Protein AF-A0A509CMT8-F1 (afdb_monomer_lite)

Radius of gyration: 17.96 Å; chains: 1; bounding box: 55×32×49 Å

Secondary structure (DSSP, 8-state):
-HHHHHHHHHHHHHHHHHHHHHHHHHHTT-GGG--TTHHHHHHHHHHTTT-HHHHHHHHHHHHHHHHHHHHHHS---HHIIIIIHHHHHHHHHHT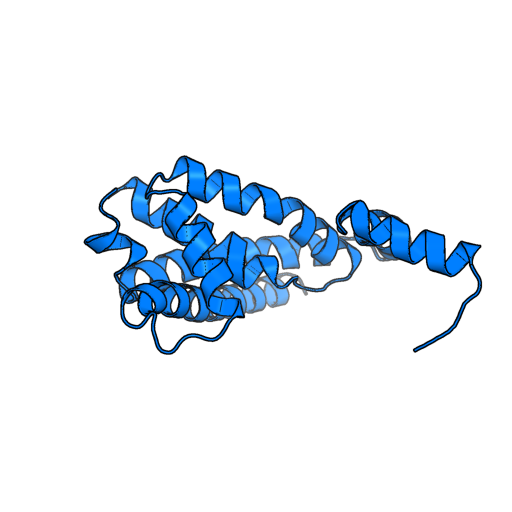T---TTTTTT-HHHHHHHHHHHHHHHHHHHHHHHHTS-HHHHHHHHHHHHHHTS-HHHHHHHHHHHHH-----

pLDDT: mean 79.3, std 13.03, range [42.5, 93.25]

Organism: NCBI:txid2583581

Structure (mmCIF, N/CA/C/O backbone):
data_AF-A0A509CMT8-F1
#
_entry.id   AF-A0A509CMT8-F1
#
loop_
_atom_site.group_PDB
_atom_site.id
_atom_site.type_symbol
_atom_site.label_atom_id
_atom_site.label_alt_id
_atom_site.label_comp_id
_atom_site.label_asym_id
_atom_site.label_entity_id
_atom_site.label_seq_id
_atom_site.pdbx_PDB_ins_code
_atom_site.Cartn_x
_atom_site.Cartn_y
_atom_site.Cartn_z
_atom_site.occupancy
_atom_site.B_iso_or_equiv
_atom_site.auth_seq_id
_atom_site.auth_comp_id
_atom_site.auth_asym_id
_atom_site.auth_atom_id
_atom_site.pdbx_PDB_model_num
ATOM 1 N N . MET A 1 1 ? 4.178 -14.486 -19.916 1.00 78.75 1 MET A N 1
ATOM 2 C CA . MET A 1 1 ? 4.877 -13.524 -19.032 1.00 78.75 1 MET A CA 1
ATOM 3 C C . MET A 1 1 ? 3.886 -12.669 -18.242 1.00 78.75 1 MET A C 1
ATOM 5 O O . MET A 1 1 ? 3.804 -12.824 -17.033 1.00 78.75 1 MET A O 1
ATOM 9 N N . PHE A 1 2 ? 3.066 -11.857 -18.916 1.00 81.44 2 PHE A N 1
ATOM 10 C CA . PHE A 1 2 ? 2.125 -10.911 -18.297 1.00 81.44 2 PHE A CA 1
ATOM 11 C C . PHE A 1 2 ? 1.160 -11.529 -17.264 1.00 81.44 2 PHE A C 1
ATOM 13 O O . PHE A 1 2 ? 1.104 -11.077 -16.126 1.00 81.44 2 PHE A O 1
ATOM 20 N N . LEU A 1 3 ? 0.463 -12.620 -17.612 1.00 84.25 3 LEU A N 1
ATOM 21 C CA . LEU A 1 3 ? -0.513 -13.262 -16.716 1.00 84.25 3 LEU A CA 1
ATOM 22 C C . LEU A 1 3 ? 0.122 -13.818 -15.425 1.00 84.25 3 LEU A C 1
ATOM 24 O O . LEU A 1 3 ? -0.493 -13.799 -14.363 1.00 84.25 3 LEU A O 1
ATOM 28 N N . ILE A 1 4 ? 1.378 -14.269 -15.500 1.00 88.56 4 ILE A N 1
ATOM 29 C CA . ILE A 1 4 ? 2.130 -14.760 -14.337 1.00 88.56 4 ILE A CA 1
ATOM 30 C C . ILE A 1 4 ? 2.467 -13.597 -13.399 1.00 88.56 4 ILE A C 1
ATOM 32 O O . ILE A 1 4 ? 2.325 -13.734 -12.186 1.00 88.56 4 ILE A O 1
ATOM 36 N N . ILE A 1 5 ? 2.889 -12.454 -13.954 1.00 87.50 5 ILE A N 1
ATOM 37 C CA . ILE A 1 5 ? 3.180 -11.239 -13.179 1.00 87.50 5 ILE A CA 1
ATOM 38 C C . ILE A 1 5 ? 1.905 -10.737 -12.503 1.00 87.50 5 ILE A C 1
ATOM 40 O O . ILE A 1 5 ? 1.935 -10.442 -11.311 1.00 87.50 5 ILE A O 1
ATOM 44 N N . LEU A 1 6 ? 0.783 -10.719 -13.225 1.00 88.94 6 LEU A N 1
ATOM 45 C CA . LEU A 1 6 ? -0.521 -10.334 -12.690 1.00 88.94 6 LEU A CA 1
ATOM 46 C C . LEU A 1 6 ? -0.911 -11.198 -11.479 1.00 88.94 6 LEU A C 1
ATOM 48 O O . LEU A 1 6 ? -1.133 -10.672 -10.393 1.00 88.94 6 LEU A O 1
ATOM 52 N N . ILE A 1 7 ? -0.934 -12.526 -11.636 1.00 90.75 7 ILE A N 1
ATOM 53 C CA . ILE A 1 7 ? -1.363 -13.447 -10.569 1.00 90.75 7 ILE A CA 1
ATOM 54 C C . ILE A 1 7 ? -0.419 -13.377 -9.361 1.00 90.75 7 ILE A C 1
ATOM 56 O O . ILE A 1 7 ? -0.885 -13.297 -8.224 1.00 90.75 7 ILE A O 1
ATOM 60 N N . LYS A 1 8 ? 0.904 -13.358 -9.580 1.00 90.94 8 LYS A N 1
ATOM 61 C CA . LYS A 1 8 ? 1.880 -13.227 -8.484 1.00 90.94 8 LYS A CA 1
ATOM 62 C C . LYS A 1 8 ? 1.712 -11.909 -7.733 1.00 90.94 8 LYS A C 1
ATOM 64 O O . LYS A 1 8 ? 1.756 -11.906 -6.508 1.00 90.94 8 LYS A O 1
ATOM 69 N N . SER A 1 9 ? 1.491 -10.811 -8.453 1.00 89.19 9 SER A N 1
ATOM 70 C CA . SER A 1 9 ? 1.325 -9.487 -7.846 1.00 89.19 9 SER A CA 1
ATOM 71 C C . SER A 1 9 ? 0.041 -9.383 -7.031 1.00 89.19 9 SER A C 1
ATOM 73 O O . SER A 1 9 ? 0.068 -8.797 -5.955 1.00 89.19 9 SER A O 1
ATOM 75 N N . LEU A 1 10 ? -1.047 -10.015 -7.480 1.00 91.94 10 LEU A N 1
ATOM 76 C CA . LEU A 1 10 ? -2.284 -10.108 -6.704 1.00 91.94 10 LEU A CA 1
ATOM 77 C C . LEU A 1 10 ? -2.068 -10.890 -5.401 1.00 91.94 10 LEU A C 1
ATOM 79 O O . LEU A 1 10 ? -2.435 -10.415 -4.332 1.00 91.94 10 LEU A O 1
ATOM 83 N N . ILE A 1 11 ? -1.419 -12.056 -5.456 1.00 91.94 11 ILE A N 1
ATOM 84 C CA . ILE A 1 11 ? -1.171 -12.867 -4.253 1.00 91.94 11 ILE A CA 1
ATOM 85 C C . ILE A 1 11 ? -0.260 -12.122 -3.269 1.00 91.94 11 ILE A C 1
ATOM 87 O O . ILE A 1 11 ? -0.583 -12.018 -2.087 1.00 91.94 11 ILE A O 1
ATOM 91 N N . ILE A 1 12 ? 0.860 -11.573 -3.751 1.00 91.19 12 ILE A N 1
ATOM 92 C CA . ILE A 1 12 ? 1.810 -10.832 -2.911 1.00 91.19 12 ILE A CA 1
ATOM 93 C C . ILE A 1 12 ? 1.137 -9.588 -2.329 1.00 91.19 12 ILE A C 1
ATOM 95 O O . ILE A 1 12 ? 1.224 -9.360 -1.126 1.00 91.19 12 ILE A O 1
ATOM 99 N N . GLY A 1 13 ? 0.413 -8.826 -3.150 1.00 90.06 13 GLY A N 1
ATOM 100 C CA . GLY A 1 13 ? -0.308 -7.634 -2.714 1.00 90.06 13 GLY A CA 1
ATOM 101 C C . GLY A 1 13 ? -1.362 -7.928 -1.650 1.00 90.06 13 GLY A C 1
ATOM 102 O O . GLY A 1 13 ? -1.454 -7.191 -0.672 1.00 90.06 13 GLY A O 1
ATOM 103 N N . ALA A 1 14 ? -2.102 -9.033 -1.781 1.00 91.19 14 ALA A N 1
ATOM 104 C CA . ALA A 1 14 ? -3.055 -9.462 -0.762 1.00 91.19 14 ALA A CA 1
ATOM 105 C C . ALA A 1 14 ? -2.356 -9.815 0.559 1.00 91.19 14 ALA A C 1
ATOM 107 O O . ALA A 1 14 ? -2.770 -9.345 1.616 1.00 91.19 14 ALA A O 1
ATOM 108 N N . LEU A 1 15 ? -1.281 -10.609 0.511 1.00 92.06 15 LEU A N 1
ATOM 109 C CA . LEU A 1 15 ? -0.549 -11.041 1.708 1.00 92.06 15 LEU A CA 1
ATOM 110 C C . LEU A 1 15 ? 0.119 -9.870 2.435 1.00 92.06 15 LEU A C 1
ATOM 112 O O . LEU A 1 15 ? -0.010 -9.750 3.655 1.00 92.06 15 LEU A O 1
ATOM 116 N N . VAL A 1 16 ? 0.788 -8.989 1.687 1.00 91.12 16 VAL A N 1
ATOM 117 C CA . VAL A 1 16 ? 1.399 -7.765 2.220 1.00 91.12 16 VAL A CA 1
ATOM 118 C C . VAL A 1 16 ? 0.321 -6.872 2.822 1.00 91.12 16 VAL A C 1
ATOM 120 O O . VAL A 1 16 ? 0.443 -6.458 3.972 1.00 91.12 16 VAL A O 1
ATOM 123 N N . GLY A 1 17 ? -0.779 -6.652 2.098 1.00 88.56 17 GLY A N 1
ATOM 124 C CA . GLY A 1 17 ? -1.899 -5.847 2.569 1.00 88.56 17 GLY A CA 1
ATOM 125 C C . GLY A 1 17 ? -2.521 -6.365 3.867 1.00 88.56 17 GLY A C 1
ATOM 126 O O . GLY A 1 17 ? -2.744 -5.581 4.787 1.00 88.56 17 GLY A O 1
ATOM 127 N N . VAL A 1 18 ? -2.728 -7.680 4.000 1.00 90.69 18 VAL A N 1
ATOM 128 C CA . VAL A 1 18 ? -3.201 -8.288 5.257 1.00 90.69 18 VAL A CA 1
ATOM 129 C C . VAL A 1 18 ? -2.197 -8.066 6.387 1.00 90.69 18 VAL A C 1
ATOM 131 O O . VAL A 1 18 ? -2.592 -7.631 7.469 1.00 90.69 18 VAL A O 1
ATOM 134 N N . GLY A 1 19 ? -0.913 -8.359 6.156 1.00 87.69 19 GLY A N 1
ATOM 135 C CA . GLY A 1 19 ? 0.126 -8.259 7.185 1.00 87.69 19 GLY A CA 1
ATOM 136 C C . GLY A 1 19 ? 0.296 -6.833 7.705 1.00 87.69 19 GLY A C 1
ATOM 137 O O . GLY A 1 19 ? 0.308 -6.600 8.915 1.00 87.69 19 GLY A O 1
ATOM 138 N N . VAL A 1 20 ? 0.343 -5.877 6.783 1.00 88.19 20 VAL A N 1
ATOM 139 C CA . VAL A 1 20 ? 0.437 -4.447 7.058 1.00 88.19 20 VAL A CA 1
ATOM 140 C C . VAL A 1 20 ? -0.825 -3.926 7.747 1.00 88.19 20 VAL A C 1
ATOM 142 O O . VAL A 1 20 ? -0.723 -3.267 8.779 1.00 88.19 20 VAL A O 1
ATOM 145 N N . GLY A 1 21 ? -2.014 -4.236 7.220 1.00 84.56 21 GLY A N 1
ATOM 146 C CA . GLY A 1 21 ? -3.282 -3.733 7.752 1.00 84.56 21 GLY A CA 1
ATOM 147 C C . GLY A 1 21 ? -3.602 -4.274 9.145 1.00 84.56 21 GLY A C 1
ATOM 148 O O . GLY A 1 21 ? -3.918 -3.507 10.054 1.00 84.56 21 GLY A O 1
ATOM 149 N N . ALA A 1 22 ? -3.450 -5.587 9.350 1.00 86.44 22 ALA A N 1
ATOM 150 C CA . ALA A 1 22 ? -3.599 -6.198 10.671 1.00 86.44 22 ALA A CA 1
ATOM 151 C C . ALA A 1 22 ? -2.532 -5.688 11.651 1.00 86.44 22 ALA A C 1
ATOM 153 O O . ALA A 1 22 ? -2.810 -5.501 12.837 1.00 86.44 22 ALA A O 1
ATOM 154 N N . GLY A 1 23 ? -1.306 -5.473 11.163 1.00 82.62 23 GLY A N 1
ATOM 155 C CA . GLY A 1 23 ? -0.215 -4.877 11.925 1.00 82.62 23 GLY A CA 1
ATOM 156 C C . GLY A 1 23 ? -0.574 -3.479 12.419 1.00 82.62 23 GLY A C 1
ATOM 157 O O . GLY A 1 23 ? -0.576 -3.259 13.626 1.00 82.62 23 GLY A O 1
ATOM 158 N N . ALA A 1 24 ? -0.949 -2.582 11.507 1.00 83.38 24 ALA A N 1
ATOM 159 C CA . ALA A 1 24 ? -1.311 -1.197 11.797 1.00 83.38 24 ALA A CA 1
ATOM 160 C C . ALA A 1 24 ? -2.479 -1.083 12.792 1.00 83.38 24 ALA A C 1
ATOM 162 O O . ALA A 1 24 ? -2.389 -0.336 13.759 1.00 83.38 24 ALA A O 1
ATOM 163 N N . ALA A 1 25 ? -3.543 -1.872 12.633 1.00 83.00 25 ALA A N 1
ATOM 164 C CA . ALA A 1 25 ? -4.684 -1.836 13.554 1.00 83.00 25 ALA A CA 1
ATOM 165 C C . ALA A 1 25 ? -4.352 -2.357 14.967 1.00 83.00 25 ALA A C 1
ATOM 167 O O . ALA A 1 25 ? -4.805 -1.811 15.978 1.00 83.00 25 ALA A O 1
ATOM 168 N N . ARG A 1 26 ? -3.512 -3.401 15.073 1.00 83.06 26 ARG A N 1
ATOM 169 C CA . ARG A 1 26 ? -3.046 -3.896 16.381 1.00 83.06 26 ARG A CA 1
ATOM 170 C C . ARG A 1 26 ? -2.183 -2.878 17.113 1.00 83.06 26 ARG A C 1
ATOM 172 O O . ARG A 1 26 ? -2.110 -2.937 18.341 1.00 83.06 26 ARG A O 1
ATOM 179 N N . MET A 1 27 ? -1.584 -1.926 16.396 1.00 82.00 27 MET A N 1
ATOM 180 C CA . MET A 1 27 ? -0.783 -0.894 17.036 1.00 82.00 27 MET A CA 1
ATOM 181 C C . MET A 1 27 ? -1.614 -0.003 17.978 1.00 82.00 27 MET A C 1
ATOM 183 O O . MET A 1 27 ? -1.104 0.451 19.001 1.00 82.00 27 MET A O 1
ATOM 187 N N . PHE A 1 28 ? -2.910 0.171 17.710 1.00 76.56 28 PHE A N 1
ATOM 188 C CA . PHE A 1 28 ? -3.815 0.932 18.581 1.00 76.56 28 PHE A CA 1
ATOM 189 C C . PHE A 1 28 ? -4.188 0.203 19.880 1.00 76.56 28 PHE A C 1
ATOM 191 O O . PHE A 1 28 ? -4.644 0.834 20.827 1.00 76.56 28 PHE A O 1
ATOM 198 N N . HIS A 1 29 ? -3.962 -1.112 19.952 1.00 78.81 29 HIS A N 1
ATOM 199 C CA . HIS A 1 29 ? -4.316 -1.941 21.110 1.00 78.81 29 HIS A CA 1
ATOM 200 C C . HIS A 1 29 ? -3.147 -2.178 22.075 1.00 78.81 29 HIS A C 1
ATOM 202 O O . HIS A 1 29 ? -3.370 -2.442 23.254 1.00 78.81 29 HIS A O 1
ATOM 208 N N . ALA A 1 30 ? -1.903 -2.094 21.594 1.00 71.88 30 ALA A N 1
ATOM 209 C CA . ALA A 1 30 ? -0.703 -2.287 22.409 1.00 71.88 30 ALA A CA 1
ATOM 210 C C . ALA A 1 30 ? 0.405 -1.284 22.023 1.00 71.88 30 ALA A C 1
ATOM 212 O O . ALA A 1 30 ? 1.404 -1.671 21.413 1.00 71.88 30 ALA A O 1
ATOM 213 N N . PRO A 1 31 ? 0.246 0.017 22.340 1.00 68.00 31 PRO A N 1
ATOM 214 C CA . PRO A 1 31 ? 1.217 1.056 21.979 1.00 68.00 31 PRO A CA 1
ATOM 215 C C . PRO A 1 31 ? 2.541 0.965 22.754 1.00 68.00 31 PRO A C 1
ATOM 217 O O . PRO A 1 31 ? 3.562 1.460 22.290 1.00 68.00 31 PRO A O 1
ATOM 220 N N . THR A 1 32 ? 2.556 0.312 23.919 1.00 70.00 32 THR A N 1
ATOM 221 C CA . THR A 1 32 ? 3.716 0.263 24.826 1.00 70.00 32 THR A CA 1
ATOM 222 C C . THR A 1 32 ? 4.771 -0.784 24.457 1.00 70.00 32 THR A C 1
ATOM 224 O O . THR A 1 32 ? 5.857 -0.772 25.027 1.00 70.00 32 THR A O 1
ATOM 227 N N . THR A 1 33 ? 4.486 -1.679 23.506 1.00 73.38 33 THR A N 1
ATOM 228 C CA . THR A 1 33 ? 5.377 -2.789 23.107 1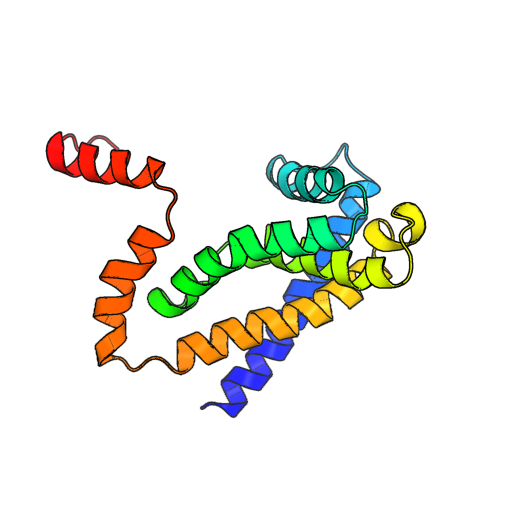.00 73.38 33 THR A CA 1
ATOM 229 C C . THR A 1 33 ? 5.857 -2.687 21.654 1.00 73.38 33 THR A C 1
ATOM 231 O O . THR A 1 33 ? 6.298 -3.671 21.062 1.00 73.38 33 THR A O 1
ATOM 234 N N . GLN A 1 34 ? 5.780 -1.494 21.058 1.00 71.75 34 GLN A N 1
ATOM 235 C CA . GLN A 1 34 ? 6.098 -1.263 19.648 1.00 71.75 34 GLN A CA 1
ATOM 236 C C . GLN A 1 34 ? 7.528 -0.782 19.414 1.00 71.75 34 GLN A C 1
ATOM 238 O O . GLN A 1 34 ? 8.073 0.019 20.169 1.00 71.75 34 GLN A O 1
ATOM 243 N N . GLY A 1 35 ? 8.130 -1.242 18.314 1.00 72.44 35 GLY A N 1
ATOM 244 C CA . GLY A 1 35 ? 9.426 -0.738 17.863 1.00 72.44 35 GLY A CA 1
ATOM 245 C C . GLY A 1 35 ? 9.335 0.702 17.349 1.00 72.44 35 GLY A C 1
ATOM 246 O O . GLY A 1 35 ? 8.298 1.118 16.834 1.00 72.44 35 GLY A O 1
ATOM 247 N N . MET A 1 36 ? 10.446 1.449 17.407 1.00 69.00 36 MET A N 1
ATOM 248 C CA . MET A 1 36 ? 10.497 2.862 16.989 1.00 69.00 36 MET A CA 1
ATOM 249 C C . MET A 1 36 ? 9.923 3.127 15.581 1.00 69.00 36 MET A C 1
ATOM 251 O O . MET A 1 36 ? 9.306 4.163 15.351 1.00 69.00 36 MET A O 1
ATOM 255 N N . GLY A 1 37 ? 10.070 2.186 14.640 1.00 69.12 37 GLY A N 1
ATOM 256 C CA . GLY A 1 37 ? 9.529 2.313 13.280 1.00 69.12 37 GLY A CA 1
ATOM 257 C C . GLY A 1 37 ? 7.999 2.210 13.174 1.00 69.12 37 GLY A C 1
ATOM 258 O O . GLY A 1 37 ? 7.418 2.779 12.253 1.00 69.12 37 GLY A O 1
ATOM 259 N N . ALA A 1 38 ? 7.334 1.535 14.116 1.00 72.19 38 ALA A N 1
ATOM 260 C CA . ALA A 1 38 ? 5.876 1.393 14.133 1.00 72.19 38 ALA A CA 1
ATOM 261 C C . ALA A 1 38 ? 5.170 2.707 14.513 1.00 72.19 38 ALA A C 1
ATOM 263 O O . ALA A 1 38 ? 4.131 3.033 13.940 1.00 72.19 38 ALA A O 1
ATOM 264 N N . PHE A 1 39 ? 5.791 3.521 15.376 1.00 79.06 39 PHE A N 1
ATOM 265 C CA . PHE A 1 39 ? 5.265 4.835 15.767 1.00 79.06 39 PHE A CA 1
ATOM 266 C C . PHE A 1 39 ? 5.134 5.812 14.606 1.00 79.06 39 PHE A C 1
ATOM 268 O O . PHE A 1 39 ? 4.276 6.687 14.647 1.00 79.06 39 PHE A O 1
ATOM 275 N N . ARG A 1 40 ? 5.945 5.655 13.556 1.00 82.19 40 ARG A N 1
ATOM 276 C CA . ARG A 1 40 ? 5.794 6.450 12.338 1.00 82.19 40 ARG A CA 1
ATOM 277 C C . ARG A 1 40 ? 4.440 6.185 11.682 1.00 82.19 40 ARG A C 1
ATOM 279 O O . ARG A 1 40 ? 3.682 7.117 11.463 1.00 82.19 40 ARG A O 1
ATOM 286 N N . THR A 1 41 ? 4.117 4.915 11.442 1.00 83.00 41 THR A N 1
ATOM 287 C CA . THR A 1 41 ? 2.841 4.516 10.822 1.00 83.00 41 THR A CA 1
ATOM 288 C C . THR A 1 41 ? 1.660 4.925 11.702 1.00 83.00 41 THR A C 1
ATOM 290 O O . THR A 1 41 ? 0.687 5.486 11.212 1.00 83.00 41 THR A O 1
ATOM 293 N N . LEU A 1 42 ? 1.760 4.698 13.016 1.00 82.81 42 LEU A N 1
ATOM 294 C CA . LEU A 1 42 ? 0.712 5.067 13.969 1.00 82.81 42 LEU A CA 1
ATOM 295 C C . LEU A 1 42 ? 0.513 6.590 14.065 1.00 82.81 42 LEU A C 1
ATOM 297 O O . LEU A 1 42 ? -0.622 7.057 14.084 1.00 82.81 42 LEU A O 1
ATOM 301 N N . GLY A 1 43 ? 1.597 7.368 14.091 1.00 83.56 43 GLY A N 1
ATOM 302 C CA . GLY A 1 43 ? 1.543 8.830 14.104 1.00 83.56 43 GLY A CA 1
ATOM 303 C C . GLY A 1 43 ? 0.917 9.399 12.832 1.00 83.56 43 GLY A C 1
ATOM 304 O O . GLY A 1 43 ? 0.079 10.290 12.909 1.00 83.56 43 GLY A O 1
ATOM 305 N N . GLU A 1 44 ? 1.262 8.840 11.673 1.00 85.00 44 GLU A N 1
ATOM 306 C CA . GLU A 1 44 ? 0.724 9.261 10.375 1.00 85.00 44 GLU A CA 1
ATOM 307 C C . GLU A 1 44 ? -0.767 8.923 10.239 1.00 85.00 44 GLU A C 1
ATOM 309 O O . GLU A 1 44 ? -1.557 9.774 9.827 1.00 85.00 44 GLU A O 1
ATOM 314 N N . LEU A 1 45 ? -1.181 7.731 10.681 1.00 85.69 45 LEU A N 1
ATOM 315 C CA . LEU A 1 45 ? -2.597 7.361 10.717 1.00 85.69 45 LEU A CA 1
ATOM 316 C C . LEU A 1 45 ? -3.396 8.256 11.677 1.00 85.69 45 LEU A C 1
ATOM 318 O O . LEU A 1 45 ? -4.494 8.682 11.335 1.00 85.69 45 LEU A O 1
ATOM 322 N N . ASN A 1 46 ? -2.839 8.597 12.841 1.00 84.88 46 ASN A N 1
ATOM 323 C CA . ASN A 1 46 ? -3.491 9.509 13.783 1.00 84.88 46 ASN A CA 1
ATOM 324 C C . ASN A 1 46 ? -3.539 10.958 13.283 1.00 84.88 46 ASN A C 1
ATOM 326 O O . ASN A 1 46 ? -4.523 11.644 13.536 1.00 84.88 46 ASN A O 1
ATOM 330 N N . SER A 1 47 ? -2.523 11.422 12.548 1.00 84.75 47 SER A N 1
ATOM 331 C CA . SER A 1 47 ? -2.481 12.798 12.023 1.00 84.75 47 SER A CA 1
ATOM 332 C C . SER A 1 47 ? -3.568 13.110 10.995 1.00 84.75 47 SER A C 1
ATOM 334 O O . SER A 1 47 ? -3.828 14.275 10.714 1.00 84.75 47 SER A O 1
ATOM 336 N N . CYS A 1 48 ? -4.209 12.080 10.443 1.00 81.75 48 CYS A N 1
ATOM 337 C CA . CYS A 1 48 ? -5.330 12.237 9.526 1.00 81.75 48 CYS A CA 1
ATOM 338 C C . CYS A 1 48 ? -6.686 12.333 10.252 1.00 81.75 48 CYS A C 1
ATOM 340 O O . CYS A 1 48 ? -7.701 12.500 9.585 1.00 81.75 48 CYS A O 1
ATOM 342 N N . GLU A 1 49 ? -6.721 12.191 11.586 1.00 79.25 49 GLU A N 1
ATOM 343 C CA . GLU A 1 49 ? -7.895 12.383 12.462 1.00 79.25 49 GLU A CA 1
ATOM 344 C C . GLU A 1 49 ? -9.185 11.659 12.016 1.00 79.25 49 GLU A C 1
ATOM 346 O O . GLU A 1 49 ? -10.299 12.071 12.334 1.00 79.25 49 GLU A O 1
ATOM 351 N N . GLY A 1 50 ? -9.056 10.551 11.280 1.00 79.62 50 GLY A N 1
ATOM 352 C CA . GLY A 1 50 ? -10.200 9.806 10.752 1.00 79.62 50 GLY A CA 1
ATOM 353 C C . GLY A 1 50 ? -10.886 10.447 9.539 1.00 79.62 50 GLY A C 1
ATOM 354 O O . GLY A 1 50 ? -11.958 9.989 9.139 1.00 79.62 50 GLY A O 1
ATOM 355 N N . ASP A 1 51 ? -10.290 11.472 8.920 1.00 86.31 51 ASP A N 1
ATOM 356 C CA . ASP A 1 51 ? -10.762 12.036 7.657 1.00 86.31 51 ASP A CA 1
ATOM 357 C C . ASP A 1 51 ? -10.269 11.202 6.452 1.00 86.31 51 ASP A C 1
ATOM 359 O O . ASP A 1 51 ? -9.062 11.145 6.178 1.00 86.31 51 ASP A O 1
ATOM 363 N N . PRO A 1 52 ? -11.172 10.567 5.672 1.00 85.38 52 PRO A N 1
ATOM 364 C CA . PRO A 1 52 ? -10.782 9.733 4.535 1.00 85.38 52 PRO A CA 1
ATOM 365 C C . PRO A 1 52 ? -9.984 10.486 3.463 1.00 85.38 52 PRO A C 1
ATOM 367 O O . PRO A 1 52 ? -9.111 9.894 2.823 1.00 85.38 52 PRO A O 1
ATOM 370 N N . ALA A 1 53 ? -10.270 11.776 3.252 1.00 86.75 53 ALA A N 1
ATOM 371 C CA . ALA A 1 53 ? -9.588 12.576 2.238 1.00 86.75 53 ALA A CA 1
ATOM 372 C C . ALA A 1 53 ? -8.128 12.851 2.626 1.00 86.75 53 ALA A C 1
ATOM 374 O O . ALA A 1 53 ? -7.235 12.749 1.778 1.00 86.75 53 ALA A O 1
ATOM 375 N N . SER A 1 54 ? -7.877 13.120 3.906 1.00 86.31 54 SER A N 1
ATOM 376 C CA . SER A 1 54 ? -6.537 13.292 4.472 1.00 86.31 54 SER A CA 1
ATOM 377 C C . SER A 1 54 ? -5.712 12.011 4.361 1.00 86.31 54 SER A C 1
ATOM 379 O O . SER A 1 54 ? -4.600 12.048 3.834 1.00 86.31 54 SER A O 1
ATOM 381 N N . HIS A 1 55 ? -6.286 10.857 4.715 1.00 88.44 55 HIS A N 1
ATOM 382 C CA . HIS A 1 55 ? -5.616 9.564 4.545 1.00 88.44 55 HIS A CA 1
ATOM 383 C C . HIS A 1 55 ? -5.268 9.266 3.077 1.00 88.44 55 HIS A C 1
ATOM 385 O O . HIS A 1 55 ? -4.150 8.849 2.763 1.00 88.44 55 HIS A O 1
ATOM 391 N N . PHE A 1 56 ? -6.194 9.506 2.145 1.00 89.75 56 PHE A N 1
ATOM 392 C CA . PHE A 1 56 ? -5.917 9.295 0.724 1.00 89.75 56 PHE A CA 1
ATOM 393 C C . PHE A 1 56 ? -4.807 10.223 0.208 1.00 89.75 56 PHE A C 1
ATOM 395 O O . PHE A 1 56 ? -3.857 9.761 -0.434 1.00 89.75 56 PHE A O 1
ATOM 402 N N . SER A 1 57 ? -4.898 11.514 0.534 1.00 87.56 57 SER A N 1
ATOM 403 C CA . SER A 1 57 ? -3.937 12.537 0.109 1.00 87.56 57 SER A CA 1
ATOM 404 C C . SER A 1 57 ? -2.544 12.278 0.680 1.00 87.56 57 SER A C 1
ATOM 406 O O . SER A 1 57 ? -1.550 12.406 -0.037 1.00 87.56 57 SER A O 1
ATOM 408 N N . PHE A 1 58 ? -2.467 11.833 1.936 1.00 87.69 58 PHE A N 1
ATOM 409 C CA . PHE A 1 58 ? -1.216 11.449 2.576 1.00 87.69 58 PHE A CA 1
ATOM 410 C C . PHE A 1 58 ? -0.545 10.289 1.832 1.00 87.69 58 PHE A C 1
ATOM 412 O O . PHE A 1 58 ? 0.617 10.395 1.445 1.00 87.69 58 PHE A O 1
ATOM 419 N N . GLY A 1 59 ? -1.284 9.209 1.548 1.00 85.44 59 GLY A N 1
ATOM 420 C CA . GLY A 1 59 ? -0.753 8.080 0.777 1.00 85.44 59 GLY A CA 1
ATOM 421 C C . GLY A 1 59 ? -0.315 8.475 -0.640 1.00 85.44 59 GLY A C 1
ATOM 422 O O . GLY A 1 59 ? 0.732 8.029 -1.111 1.00 85.44 59 GLY A O 1
ATOM 423 N N . LEU A 1 60 ? -1.051 9.377 -1.299 1.00 89.38 60 LEU A N 1
ATOM 424 C CA . LEU A 1 60 ? -0.705 9.871 -2.635 1.00 89.38 60 LEU A CA 1
ATOM 425 C C . LEU A 1 60 ? 0.623 10.647 -2.649 1.00 89.38 60 LEU A C 1
ATOM 427 O O . LEU A 1 60 ? 1.387 10.525 -3.608 1.00 89.38 60 LEU A O 1
ATOM 431 N N . GLY A 1 61 ? 0.937 11.376 -1.573 1.00 86.69 61 GLY A N 1
ATOM 432 C CA . GLY A 1 61 ? 2.196 12.113 -1.430 1.00 86.69 61 GLY A CA 1
ATOM 433 C C . GLY A 1 61 ? 3.450 11.232 -1.507 1.00 86.69 61 GLY A C 1
ATOM 434 O O . GLY A 1 61 ? 4.491 11.678 -1.987 1.00 86.69 61 GLY A O 1
ATOM 435 N N . PHE A 1 62 ? 3.351 9.961 -1.105 1.00 87.44 62 PHE A N 1
ATOM 436 C CA . PHE A 1 62 ? 4.453 8.993 -1.191 1.00 87.44 62 PHE A CA 1
ATOM 437 C C . PHE A 1 62 ? 4.362 8.090 -2.424 1.00 87.44 62 PHE A C 1
ATOM 439 O O . PHE A 1 62 ? 5.374 7.541 -2.865 1.00 87.44 62 PHE A O 1
ATOM 446 N N . PHE A 1 63 ? 3.169 7.961 -3.008 1.00 89.19 63 PHE A N 1
ATOM 447 C CA . PHE A 1 63 ? 2.906 7.064 -4.127 1.00 89.19 63 PHE A CA 1
ATOM 448 C C . PHE A 1 63 ? 3.774 7.357 -5.348 1.00 89.19 63 PHE A C 1
ATOM 450 O O . PHE A 1 63 ? 4.392 6.439 -5.877 1.00 89.19 63 PHE A O 1
ATOM 457 N N . PHE A 1 64 ? 3.883 8.615 -5.778 1.00 87.81 64 PHE A N 1
ATOM 458 C CA . PHE A 1 64 ? 4.657 8.941 -6.980 1.00 87.81 64 PHE A CA 1
ATOM 459 C C . PHE A 1 64 ? 6.160 8.679 -6.815 1.00 87.81 64 PHE A C 1
ATOM 461 O O . PHE A 1 64 ? 6.805 8.230 -7.760 1.00 87.81 64 PHE A O 1
ATOM 468 N N . ASN A 1 65 ? 6.704 8.865 -5.609 1.00 86.06 65 ASN A N 1
ATOM 469 C CA . ASN A 1 65 ? 8.106 8.554 -5.315 1.00 86.06 65 ASN A CA 1
ATOM 470 C C . ASN A 1 65 ? 8.357 7.038 -5.292 1.00 86.06 65 ASN A C 1
ATOM 472 O O . ASN A 1 65 ? 9.335 6.550 -5.869 1.00 86.06 65 ASN A O 1
ATOM 476 N N . ALA A 1 66 ? 7.450 6.278 -4.671 1.00 85.88 66 ALA A N 1
ATOM 477 C CA . ALA A 1 66 ? 7.500 4.819 -4.660 1.00 85.88 66 ALA A CA 1
ATOM 478 C C . ALA A 1 66 ? 7.321 4.231 -6.069 1.00 85.88 66 ALA A C 1
ATOM 480 O O . ALA A 1 66 ? 8.028 3.301 -6.456 1.00 85.88 66 ALA A O 1
ATOM 481 N N . TRP A 1 67 ? 6.426 4.815 -6.866 1.00 87.94 67 TRP A N 1
ATOM 482 C CA . TRP A 1 67 ? 6.183 4.428 -8.249 1.00 87.94 67 TRP A CA 1
ATOM 483 C C . TRP A 1 67 ? 7.391 4.697 -9.141 1.00 87.94 67 TRP A C 1
ATOM 485 O O . TRP A 1 67 ? 7.843 3.785 -9.827 1.00 87.94 67 TRP A O 1
ATOM 495 N N . ALA A 1 68 ? 7.974 5.897 -9.075 1.00 83.62 68 ALA A N 1
ATOM 496 C CA . ALA A 1 68 ? 9.193 6.226 -9.810 1.00 83.62 68 ALA A CA 1
ATOM 497 C C . ALA A 1 68 ? 10.342 5.262 -9.466 1.00 83.62 68 ALA A C 1
ATOM 499 O O . ALA A 1 68 ? 11.041 4.789 -10.361 1.00 83.62 68 ALA A O 1
ATOM 500 N N . SER A 1 69 ? 10.490 4.907 -8.186 1.00 82.06 69 SER A N 1
ATOM 501 C CA . SER A 1 69 ? 11.480 3.922 -7.732 1.00 82.06 69 SER A CA 1
ATOM 502 C C . SER A 1 69 ? 11.197 2.516 -8.270 1.00 82.06 69 SER A C 1
ATOM 504 O O . SER A 1 69 ? 12.114 1.850 -8.743 1.00 82.06 69 SER A O 1
ATOM 506 N N . SER A 1 70 ? 9.936 2.080 -8.265 1.00 84.44 70 SER A N 1
ATOM 507 C CA . SER A 1 70 ? 9.531 0.763 -8.770 1.00 84.44 70 SER A CA 1
ATOM 508 C C . SER A 1 70 ? 9.706 0.640 -10.286 1.00 84.44 70 SER A C 1
ATOM 510 O O . SER A 1 70 ? 10.246 -0.354 -10.759 1.00 84.44 70 SER A O 1
ATOM 512 N N . VAL A 1 71 ? 9.337 1.671 -11.048 1.00 83.12 71 VAL A N 1
ATOM 513 C CA . VAL A 1 71 ? 9.494 1.715 -12.512 1.00 83.12 71 VAL A CA 1
ATOM 514 C C . VAL A 1 71 ? 10.966 1.757 -12.920 1.00 83.12 71 VAL A C 1
ATOM 516 O O . VAL A 1 71 ? 11.354 1.142 -13.908 1.00 83.12 71 VAL A O 1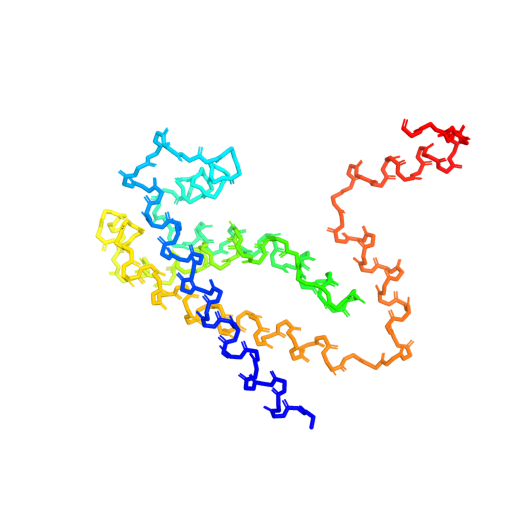
ATOM 519 N N . ALA A 1 72 ? 11.794 2.480 -12.168 1.00 76.94 72 ALA A N 1
ATOM 520 C CA . ALA A 1 72 ? 13.193 2.670 -12.516 1.00 76.94 72 ALA A CA 1
ATOM 521 C C . ALA A 1 72 ? 14.089 1.534 -12.012 1.00 76.94 72 ALA A C 1
ATOM 523 O O . ALA A 1 72 ? 14.836 0.946 -12.786 1.00 76.94 72 ALA A O 1
ATOM 524 N N . ALA A 1 73 ? 14.021 1.219 -10.719 1.00 75.56 73 ALA A N 1
ATOM 525 C CA . ALA A 1 73 ? 14.900 0.250 -10.069 1.00 75.56 73 ALA A CA 1
ATOM 526 C C . ALA A 1 73 ? 14.286 -1.154 -9.949 1.00 75.56 73 ALA A C 1
ATOM 528 O O . ALA A 1 73 ? 14.980 -2.078 -9.532 1.00 75.56 73 ALA A O 1
ATOM 529 N N . GLY A 1 74 ? 12.999 -1.330 -10.270 1.00 74.50 74 GLY A N 1
ATOM 530 C CA . GLY A 1 74 ? 12.305 -2.607 -10.083 1.00 74.50 74 GLY A CA 1
ATOM 531 C C . GLY A 1 74 ? 12.118 -2.999 -8.613 1.00 74.50 74 GLY A C 1
ATOM 532 O O . GLY A 1 74 ? 11.808 -4.154 -8.334 1.00 74.50 74 GLY A O 1
ATOM 533 N N . SER A 1 75 ? 12.333 -2.076 -7.667 1.00 76.62 75 SER A N 1
ATOM 534 C CA . SER A 1 75 ? 12.275 -2.347 -6.229 1.00 76.62 75 SER A CA 1
ATOM 535 C C . SER A 1 75 ? 11.087 -1.662 -5.562 1.00 76.62 75 SER A C 1
ATOM 537 O O . SER A 1 75 ? 10.719 -0.533 -5.896 1.00 76.62 75 SER A O 1
ATOM 539 N N . PHE A 1 76 ? 10.485 -2.346 -4.587 1.00 79.25 76 PHE A N 1
ATOM 540 C CA . PHE A 1 76 ? 9.514 -1.718 -3.701 1.00 79.25 76 PHE A CA 1
ATOM 541 C C . PHE A 1 76 ? 10.225 -0.913 -2.627 1.00 79.25 76 PHE A C 1
ATOM 543 O O . PHE A 1 76 ? 11.154 -1.391 -1.973 1.00 79.25 76 PHE A O 1
ATOM 550 N N . THR A 1 77 ? 9.777 0.327 -2.452 1.00 82.50 77 THR A N 1
ATOM 551 C CA . THR A 1 77 ? 10.206 1.150 -1.331 1.00 82.50 77 THR A CA 1
ATOM 552 C C . THR A 1 77 ? 9.387 0.779 -0.113 1.00 82.50 77 THR A C 1
ATOM 554 O O . THR A 1 77 ? 8.233 0.358 -0.215 1.00 82.50 77 THR A O 1
ATOM 557 N N . GLN A 1 78 ? 9.976 0.989 1.061 1.00 83.50 78 GLN A N 1
ATOM 558 C CA . GLN A 1 78 ? 9.284 0.740 2.313 1.00 83.50 78 GLN A CA 1
ATOM 559 C C . GLN A 1 78 ? 7.948 1.512 2.339 1.00 83.50 78 GLN A C 1
ATOM 561 O O . GLN A 1 78 ? 6.974 0.998 2.879 1.00 83.50 78 GLN A O 1
ATOM 566 N N . ASP A 1 79 ? 7.870 2.706 1.731 1.00 85.31 79 ASP A N 1
ATOM 567 C CA . ASP A 1 79 ? 6.688 3.587 1.742 1.00 85.31 79 ASP A CA 1
ATOM 568 C C . ASP A 1 79 ? 5.407 2.920 1.221 1.00 85.31 79 ASP A C 1
ATOM 570 O O . ASP A 1 79 ? 4.315 3.267 1.674 1.00 85.31 79 ASP A O 1
ATOM 574 N N . VAL A 1 80 ? 5.527 1.927 0.333 1.00 86.88 80 VAL A N 1
ATOM 575 C CA . VAL A 1 80 ? 4.393 1.105 -0.119 1.00 86.88 80 VAL A CA 1
ATOM 576 C C . VAL A 1 80 ? 3.732 0.405 1.067 1.00 86.88 80 VAL A C 1
ATOM 578 O O . VAL A 1 80 ? 2.522 0.532 1.265 1.00 86.88 80 VAL A O 1
ATOM 581 N N . ASP A 1 81 ? 4.540 -0.237 1.905 1.00 87.56 81 ASP A N 1
ATOM 582 C CA . ASP A 1 81 ? 4.070 -1.093 2.989 1.00 87.56 81 ASP A CA 1
ATOM 583 C C . ASP A 1 81 ? 3.673 -0.308 4.238 1.00 87.56 81 ASP A C 1
ATOM 585 O O . ASP A 1 81 ? 2.748 -0.705 4.928 1.00 87.56 81 ASP A O 1
ATOM 589 N N . HIS A 1 82 ? 4.338 0.802 4.568 1.00 86.50 82 HIS A N 1
ATOM 590 C CA . HIS A 1 82 ? 4.087 1.502 5.842 1.00 86.50 82 HIS A CA 1
ATOM 591 C C . HIS A 1 82 ? 3.409 2.866 5.708 1.00 86.50 82 HIS A C 1
ATOM 593 O O . HIS A 1 82 ? 3.068 3.461 6.725 1.00 86.50 82 HIS A O 1
ATOM 599 N N . ARG A 1 83 ? 3.180 3.364 4.486 1.00 89.19 83 ARG A N 1
ATOM 600 C CA . ARG A 1 83 ? 2.507 4.657 4.273 1.00 89.19 83 ARG A CA 1
ATOM 601 C C . ARG A 1 83 ? 1.329 4.543 3.327 1.00 89.19 83 ARG A C 1
ATOM 603 O O . ARG A 1 83 ? 0.228 4.932 3.698 1.00 89.19 83 ARG A O 1
ATOM 610 N N . ILE A 1 84 ? 1.542 3.999 2.131 1.00 90.94 84 ILE A N 1
ATOM 611 C CA . ILE A 1 84 ? 0.542 3.995 1.058 1.00 90.94 84 ILE A CA 1
ATOM 612 C C . ILE A 1 84 ? -0.580 3.007 1.384 1.00 90.94 84 ILE A C 1
ATOM 614 O O . ILE A 1 84 ? -1.728 3.420 1.533 1.00 90.94 84 ILE A O 1
ATOM 618 N N . ILE A 1 85 ? -0.254 1.719 1.552 1.00 91.94 85 ILE A N 1
ATOM 619 C CA . ILE A 1 85 ? -1.253 0.669 1.797 1.00 91.94 85 ILE A CA 1
ATOM 620 C C . ILE A 1 85 ? -2.059 0.920 3.088 1.00 91.94 85 ILE A C 1
ATOM 622 O O . ILE A 1 85 ? -3.289 0.876 3.004 1.00 91.94 85 ILE A O 1
ATOM 626 N N . PRO A 1 86 ? -1.447 1.237 4.252 1.00 89.50 86 PRO A N 1
ATOM 627 C CA . PRO A 1 86 ? -2.204 1.522 5.470 1.00 89.50 86 PRO A CA 1
ATOM 628 C C . PRO A 1 86 ? -3.133 2.729 5.339 1.00 89.50 86 PRO A C 1
ATOM 630 O O . PRO A 1 86 ? -4.290 2.643 5.737 1.00 89.50 86 PRO A O 1
ATOM 633 N N . ASN A 1 87 ? -2.662 3.850 4.779 1.00 91.44 87 ASN A N 1
ATOM 634 C CA . ASN A 1 87 ? -3.486 5.056 4.692 1.00 91.44 87 ASN A CA 1
ATOM 635 C C . ASN A 1 87 ? -4.607 4.908 3.669 1.00 91.44 87 ASN A C 1
ATOM 637 O O . ASN A 1 87 ? -5.741 5.277 3.946 1.00 91.44 87 ASN A O 1
ATOM 641 N N . TRP A 1 88 ? -4.341 4.324 2.504 1.00 92.25 88 TRP A N 1
ATOM 642 C CA . TRP A 1 88 ? -5.398 4.076 1.525 1.00 92.25 88 TRP A CA 1
ATOM 643 C C . TRP A 1 88 ? -6.380 2.998 1.997 1.00 92.25 88 TRP A C 1
ATOM 645 O O . TRP A 1 88 ? -7.575 3.109 1.728 1.00 92.25 88 TRP A O 1
ATOM 655 N N . GLY A 1 89 ? -5.915 2.002 2.759 1.00 88.50 89 GLY A N 1
ATOM 656 C CA . GLY A 1 89 ? -6.776 1.034 3.440 1.00 88.50 89 GLY A CA 1
ATOM 657 C C . GLY A 1 89 ? -7.683 1.690 4.483 1.00 88.50 89 GLY A C 1
ATOM 658 O O . GLY A 1 89 ? -8.889 1.444 4.483 1.00 88.50 89 GLY A O 1
ATOM 659 N N . ALA A 1 90 ? -7.131 2.581 5.313 1.00 86.94 90 ALA A N 1
ATOM 660 C CA . ALA A 1 90 ? -7.895 3.387 6.263 1.00 86.94 90 ALA A CA 1
ATOM 661 C C . ALA A 1 90 ? -8.918 4.278 5.544 1.00 86.94 90 ALA A C 1
ATOM 663 O O . ALA A 1 90 ? -10.102 4.244 5.876 1.00 86.94 90 ALA A O 1
ATOM 664 N N . ALA A 1 91 ? -8.488 5.017 4.515 1.00 88.25 91 ALA A N 1
ATOM 665 C CA . ALA A 1 91 ? -9.353 5.872 3.710 1.00 88.25 91 ALA A CA 1
ATOM 666 C C . ALA A 1 91 ? -10.535 5.080 3.141 1.00 88.25 91 ALA A C 1
ATOM 668 O O . ALA A 1 91 ? -11.683 5.469 3.337 1.00 88.25 91 ALA A O 1
ATOM 669 N N . ALA A 1 92 ? -10.269 3.932 2.507 1.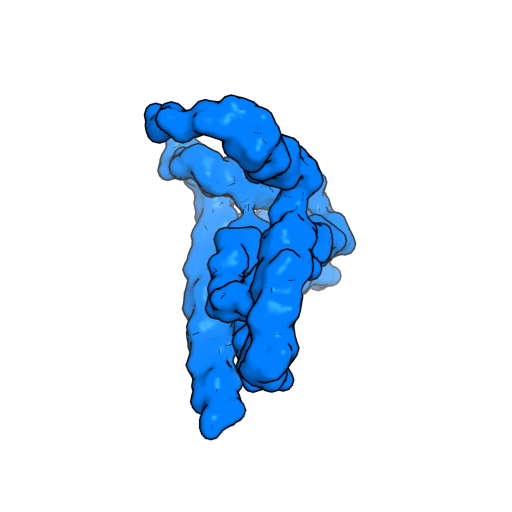00 88.75 92 ALA A N 1
ATOM 670 C CA . ALA A 1 92 ? -11.299 3.074 1.931 1.00 88.75 92 ALA A CA 1
ATOM 671 C C . ALA A 1 92 ? -12.299 2.570 2.984 1.00 88.75 92 ALA A C 1
ATOM 673 O O . ALA A 1 92 ? -13.507 2.561 2.741 1.00 88.75 92 ALA A O 1
ATOM 674 N N . LEU A 1 93 ? -11.810 2.186 4.165 1.00 87.56 93 LEU A N 1
ATOM 675 C CA . LEU A 1 93 ? -12.654 1.705 5.254 1.00 87.56 93 LEU A CA 1
ATOM 676 C C . LEU A 1 93 ? -13.521 2.825 5.858 1.00 87.56 93 LEU A C 1
ATOM 678 O O . LEU A 1 93 ? -14.671 2.580 6.235 1.00 87.56 93 LEU A O 1
ATOM 682 N N . MET A 1 94 ? -13.003 4.054 5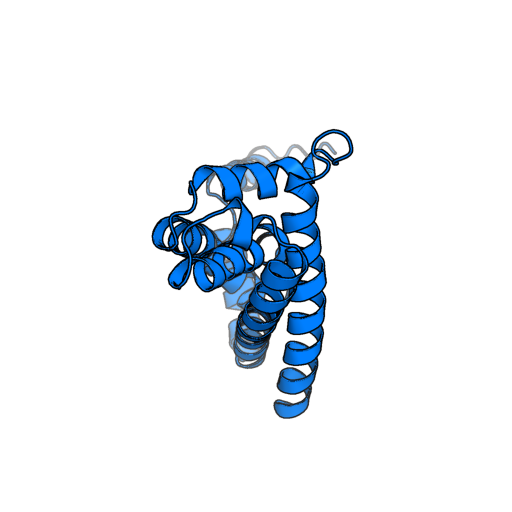.895 1.00 84.81 94 MET A N 1
ATOM 683 C CA . MET A 1 94 ? -13.662 5.201 6.524 1.00 84.81 94 MET A CA 1
ATOM 684 C C . MET A 1 94 ? -14.604 5.993 5.609 1.00 84.81 94 MET A C 1
ATOM 686 O O . MET A 1 94 ? -15.337 6.858 6.089 1.00 84.81 94 MET A O 1
ATOM 690 N N . ILE A 1 95 ? -14.683 5.657 4.314 1.00 82.50 95 ILE A N 1
ATOM 691 C CA . ILE A 1 95 ? -15.695 6.221 3.398 1.00 82.50 95 ILE A CA 1
ATOM 692 C C . ILE A 1 95 ? -17.118 5.966 3.919 1.00 82.50 95 ILE A C 1
ATOM 694 O O . ILE A 1 95 ? -17.982 6.835 3.804 1.00 82.50 95 ILE A O 1
ATOM 698 N N . LYS A 1 96 ? -17.369 4.781 4.494 1.00 75.81 96 LYS A N 1
ATOM 699 C CA . LYS A 1 96 ? -18.705 4.375 4.961 1.00 75.81 96 LYS A CA 1
ATOM 700 C C . LYS A 1 96 ? -18.937 4.623 6.454 1.00 75.81 96 LYS A C 1
ATOM 702 O O . LYS A 1 96 ? -20.076 4.854 6.847 1.00 75.81 96 LYS A O 1
ATOM 707 N N . ASN A 1 97 ? -17.895 4.565 7.284 1.00 79.69 97 ASN A N 1
ATOM 708 C CA . ASN A 1 97 ? -17.990 4.813 8.724 1.00 79.69 97 ASN A CA 1
ATOM 709 C C . ASN A 1 97 ? -16.771 5.614 9.194 1.00 79.69 97 ASN A C 1
ATOM 711 O O . ASN A 1 97 ? -15.652 5.127 9.119 1.00 79.69 97 ASN A O 1
ATOM 715 N N . ARG A 1 98 ? -16.989 6.830 9.700 1.00 79.25 98 ARG A N 1
ATOM 716 C CA . ARG A 1 98 ? -15.908 7.724 10.151 1.00 79.25 98 ARG A CA 1
ATOM 717 C C . ARG A 1 98 ? -15.452 7.463 11.589 1.00 79.25 98 ARG A C 1
ATOM 719 O O . ARG A 1 98 ? -14.569 8.148 12.088 1.00 79.25 98 ARG A O 1
ATOM 726 N N . ASN A 1 99 ? -16.052 6.496 12.282 1.00 80.75 99 ASN A N 1
ATOM 727 C CA . ASN A 1 99 ? -15.640 6.148 13.635 1.00 80.75 99 ASN A CA 1
ATOM 728 C C . ASN A 1 99 ? -14.344 5.321 13.605 1.00 80.75 99 ASN A C 1
ATOM 730 O O . ASN A 1 99 ? -14.358 4.141 13.245 1.00 80.75 99 ASN A O 1
ATOM 734 N N . VAL A 1 100 ? -13.233 5.933 14.021 1.00 79.62 100 VAL A N 1
ATOM 735 C CA . VAL A 1 100 ? -11.896 5.311 14.071 1.00 79.62 100 VAL A CA 1
ATOM 736 C C . VAL A 1 100 ? -11.841 4.063 14.960 1.00 79.62 100 VAL A C 1
ATOM 738 O O . VAL A 1 100 ? -11.151 3.098 14.628 1.00 79.62 100 VAL A O 1
ATOM 741 N N . GLY A 1 101 ? -12.626 4.032 16.041 1.00 74.00 101 GLY A N 1
ATOM 742 C CA . GLY A 1 101 ? -12.671 2.910 16.979 1.00 74.00 101 GLY A CA 1
ATOM 743 C C . GLY A 1 101 ? -13.320 1.655 16.394 1.00 74.00 101 GLY A C 1
ATOM 744 O O . GLY A 1 101 ? -12.945 0.541 16.746 1.00 74.00 101 GLY A O 1
ATOM 745 N N . GLU A 1 102 ? -14.258 1.815 15.460 1.00 75.38 102 GLU A N 1
ATOM 746 C CA . GLU A 1 102 ? -14.944 0.695 14.801 1.00 75.38 102 GLU A CA 1
ATOM 747 C C . GLU A 1 102 ? -14.328 0.310 13.452 1.00 75.38 102 GLU A C 1
ATOM 749 O O . GLU A 1 102 ? -14.680 -0.735 12.889 1.00 75.38 102 GLU A O 1
ATOM 754 N N . THR A 1 103 ? -13.460 1.163 12.906 1.00 82.75 103 THR A N 1
ATOM 755 C CA . THR A 1 103 ? -12.839 0.999 11.589 1.00 82.75 103 THR A CA 1
ATOM 756 C C . THR A 1 103 ? -11.344 0.745 11.710 1.00 82.75 103 THR A C 1
ATOM 758 O O . THR A 1 103 ? -10.934 -0.412 11.707 1.00 82.75 103 THR A O 1
ATOM 761 N N . LEU A 1 104 ? -10.542 1.801 11.843 1.00 80.94 104 LEU A N 1
ATOM 762 C CA . LEU A 1 104 ? -9.080 1.770 11.895 1.00 80.94 104 LEU A CA 1
ATOM 763 C C . LEU A 1 104 ? -8.552 0.835 12.991 1.00 80.94 104 LEU A C 1
ATOM 765 O O . LEU A 1 104 ? -7.559 0.136 12.795 1.00 80.94 104 LEU A O 1
ATOM 769 N N . HIS A 1 105 ? -9.220 0.819 14.143 1.00 84.12 105 HIS A N 1
ATOM 770 C CA . HIS A 1 105 ? -8.803 -0.004 15.269 1.00 84.12 105 HIS A CA 1
ATOM 771 C C . HIS A 1 105 ? -9.177 -1.482 15.065 1.00 84.12 105 HIS A C 1
ATOM 773 O O . HIS A 1 105 ? -8.490 -2.346 15.598 1.00 84.12 105 HIS A O 1
ATOM 779 N N . ASP A 1 106 ? -10.199 -1.818 14.269 1.00 85.94 106 ASP A N 1
ATOM 780 C CA . ASP A 1 106 ? -10.603 -3.210 14.037 1.00 85.94 106 ASP A CA 1
ATOM 781 C C . ASP A 1 106 ? -9.578 -3.938 13.139 1.00 85.94 106 ASP A C 1
ATOM 783 O O . ASP A 1 106 ? -9.499 -3.665 11.932 1.00 85.94 106 ASP A O 1
ATOM 787 N N . PRO A 1 107 ? -8.821 -4.925 13.668 1.00 85.19 107 PRO A N 1
ATOM 788 C CA . PRO A 1 107 ? -7.767 -5.572 12.896 1.00 85.19 107 PRO A CA 1
ATOM 789 C C . PRO A 1 107 ? -8.278 -6.378 11.709 1.00 85.19 107 PRO A C 1
ATOM 791 O O . PRO A 1 107 ? -7.562 -6.518 10.720 1.00 85.19 107 PRO A O 1
ATOM 794 N N . LYS A 1 108 ? -9.504 -6.909 11.776 1.00 86.38 108 LYS A N 1
ATOM 795 C CA . LYS A 1 108 ? -10.076 -7.708 10.687 1.00 86.38 108 LYS A CA 1
ATOM 796 C C . LYS A 1 108 ? -10.488 -6.806 9.534 1.00 86.38 108 LYS A C 1
ATOM 798 O O . LYS A 1 108 ? -10.153 -7.092 8.387 1.00 86.38 108 LYS A O 1
ATOM 803 N N . LYS A 1 109 ? -11.187 -5.709 9.833 1.00 86.38 109 LYS A N 1
ATOM 804 C CA . LYS A 1 109 ? -11.637 -4.761 8.805 1.00 86.38 109 LYS A CA 1
ATOM 805 C C . LYS A 1 109 ? -10.456 -4.072 8.133 1.00 86.38 109 LYS A C 1
ATOM 807 O O . LYS A 1 109 ? -10.419 -3.997 6.905 1.00 86.38 109 LYS A O 1
ATOM 812 N N . MET A 1 110 ? -9.468 -3.652 8.923 1.00 87.69 110 MET A N 1
ATOM 813 C CA . MET A 1 110 ? -8.255 -3.028 8.405 1.00 87.69 110 MET A CA 1
ATOM 814 C C . MET A 1 110 ? -7.436 -3.997 7.544 1.00 87.69 110 MET A C 1
ATOM 816 O O . MET A 1 110 ? -6.975 -3.615 6.470 1.00 87.69 110 MET A O 1
ATOM 820 N N . ALA A 1 111 ? -7.308 -5.266 7.950 1.00 88.44 111 ALA A N 1
ATOM 821 C CA . ALA A 1 111 ? -6.623 -6.284 7.154 1.00 88.44 111 ALA A CA 1
ATOM 822 C C . ALA A 1 111 ? -7.289 -6.513 5.792 1.00 88.44 111 ALA A C 1
ATOM 824 O O . ALA A 1 111 ? -6.596 -6.579 4.782 1.00 88.44 111 ALA A O 1
ATOM 825 N N . ILE A 1 112 ? -8.622 -6.603 5.746 1.00 89.50 112 ILE A N 1
ATOM 826 C CA . ILE A 1 112 ? -9.364 -6.821 4.495 1.00 89.50 112 ILE A CA 1
ATOM 827 C C . ILE A 1 112 ? -9.252 -5.598 3.579 1.00 89.50 112 ILE A C 1
ATOM 829 O O . ILE A 1 112 ? -8.966 -5.749 2.391 1.00 89.50 112 ILE A O 1
ATOM 833 N N . ALA A 1 113 ? -9.431 -4.389 4.120 1.00 89.94 113 ALA A N 1
ATOM 834 C CA . ALA A 1 113 ? -9.303 -3.158 3.345 1.00 89.94 113 ALA A CA 1
ATOM 835 C C . ALA A 1 113 ? -7.888 -3.014 2.760 1.00 89.94 113 ALA A C 1
ATOM 837 O O . ALA A 1 113 ? -7.725 -2.796 1.559 1.00 89.94 113 ALA A O 1
ATOM 838 N N . CYS A 1 114 ? -6.859 -3.230 3.582 1.00 91.38 114 CYS A N 1
ATOM 839 C CA . CYS A 1 114 ? -5.470 -3.176 3.139 1.00 91.38 114 CYS A CA 1
ATOM 840 C C . CYS A 1 114 ? -5.111 -4.315 2.175 1.00 91.38 114 CYS A C 1
ATOM 842 O O . CYS A 1 114 ? -4.290 -4.097 1.295 1.00 91.38 114 CYS A O 1
ATOM 844 N N . ALA A 1 115 ? -5.727 -5.499 2.272 1.00 91.62 115 ALA A N 1
ATOM 845 C CA . ALA A 1 115 ? -5.529 -6.586 1.309 1.00 91.62 115 ALA A CA 1
ATOM 846 C C . ALA A 1 115 ? -5.984 -6.190 -0.100 1.00 91.62 115 ALA A C 1
ATOM 848 O O . ALA A 1 115 ? -5.263 -6.411 -1.072 1.00 91.62 115 ALA A O 1
ATOM 849 N N . VAL A 1 116 ? -7.162 -5.567 -0.212 1.00 93.25 116 VAL A N 1
ATOM 850 C CA . VAL A 1 116 ? -7.696 -5.096 -1.499 1.00 93.25 116 VAL A CA 1
ATOM 851 C C . VAL A 1 116 ? -6.825 -3.984 -2.074 1.00 93.25 116 VAL A C 1
ATOM 853 O O . VAL A 1 116 ? -6.442 -4.041 -3.241 1.00 93.25 116 VAL A O 1
ATOM 856 N N . ILE A 1 117 ? -6.447 -3.008 -1.249 1.00 93.06 117 ILE A N 1
ATOM 857 C CA . ILE A 1 117 ? -5.553 -1.926 -1.669 1.00 93.06 117 ILE A CA 1
ATOM 858 C C . ILE A 1 117 ? -4.168 -2.461 -2.048 1.00 93.06 117 ILE A C 1
ATOM 860 O O . ILE A 1 117 ? -3.629 -2.071 -3.079 1.00 93.06 117 ILE A O 1
ATOM 864 N N . GLY A 1 118 ? -3.614 -3.392 -1.273 1.00 90.38 118 GLY A N 1
ATOM 865 C CA . GLY A 1 118 ? -2.332 -4.033 -1.545 1.00 90.38 118 GLY A CA 1
ATOM 866 C C . GLY A 1 118 ? -2.339 -4.777 -2.877 1.00 90.38 118 GLY A C 1
ATOM 867 O O . GLY A 1 118 ? -1.415 -4.605 -3.668 1.00 90.38 118 GLY A O 1
ATOM 868 N N . MET A 1 119 ? -3.410 -5.517 -3.190 1.00 91.94 119 MET A N 1
ATOM 869 C CA . MET A 1 119 ? -3.594 -6.129 -4.512 1.00 91.94 119 MET A CA 1
ATOM 870 C C . MET A 1 119 ? -3.536 -5.093 -5.633 1.00 91.94 119 MET A C 1
ATOM 872 O O . MET A 1 119 ? -2.820 -5.302 -6.610 1.00 91.94 119 MET A O 1
ATOM 876 N N . ILE A 1 120 ? -4.260 -3.981 -5.496 1.00 92.94 120 ILE A N 1
ATOM 877 C CA . ILE A 1 120 ? -4.327 -2.932 -6.521 1.00 92.94 120 ILE A CA 1
ATOM 878 C C . ILE A 1 120 ? -2.961 -2.260 -6.695 1.00 92.94 120 ILE A C 1
ATOM 880 O O . ILE A 1 120 ? -2.454 -2.185 -7.813 1.00 92.94 120 ILE A O 1
ATOM 884 N N . VAL A 1 121 ? -2.344 -1.812 -5.600 1.00 91.69 121 VAL A N 1
ATOM 885 C CA . VAL A 1 121 ? -1.080 -1.062 -5.615 1.00 91.69 121 VAL A CA 1
ATOM 886 C C . VAL A 1 121 ? 0.067 -1.932 -6.118 1.00 91.69 121 VAL A C 1
ATOM 888 O O . VAL A 1 121 ? 0.752 -1.547 -7.061 1.00 91.69 121 VAL A O 1
ATOM 891 N N . VAL A 1 122 ? 0.258 -3.126 -5.553 1.00 90.81 122 VAL A N 1
ATOM 892 C CA . VAL A 1 122 ? 1.364 -4.020 -5.940 1.00 90.81 122 VAL A CA 1
ATOM 893 C C . VAL A 1 122 ? 1.213 -4.476 -7.389 1.00 90.81 122 VAL A C 1
ATOM 895 O O . VAL A 1 122 ? 2.196 -4.518 -8.128 1.00 90.81 122 VAL A O 1
ATOM 898 N N . THR A 1 123 ? -0.015 -4.755 -7.832 1.00 91.38 123 THR A N 1
ATOM 899 C CA . THR A 1 123 ? -0.279 -5.096 -9.235 1.00 91.38 123 THR A CA 1
ATOM 900 C C . THR A 1 123 ? 0.003 -3.919 -10.155 1.00 91.38 123 THR A C 1
ATOM 902 O O . THR A 1 123 ? 0.687 -4.098 -11.158 1.00 91.38 123 THR A O 1
ATOM 905 N N . PHE A 1 124 ? -0.444 -2.711 -9.813 1.00 91.06 124 PHE A N 1
ATOM 906 C CA . PHE A 1 124 ? -0.155 -1.517 -10.602 1.00 91.06 124 PHE A CA 1
ATOM 907 C C . PHE A 1 124 ? 1.355 -1.277 -10.743 1.00 91.06 124 PHE A C 1
ATOM 909 O O . PHE A 1 124 ? 1.856 -1.091 -11.854 1.00 91.06 124 PHE A O 1
ATOM 916 N N . LEU A 1 125 ? 2.095 -1.328 -9.634 1.00 89.62 125 LEU A N 1
ATOM 917 C CA . LEU A 1 125 ? 3.537 -1.092 -9.629 1.00 89.62 125 LEU A CA 1
ATOM 918 C C . LEU A 1 125 ? 4.289 -2.150 -10.452 1.00 89.62 125 LEU A C 1
ATOM 920 O O . LEU A 1 125 ? 5.089 -1.805 -11.319 1.00 89.62 125 LEU A O 1
ATOM 924 N N . ASN A 1 126 ? 3.976 -3.434 -10.269 1.00 88.81 126 ASN A N 1
ATOM 925 C CA . ASN A 1 126 ? 4.641 -4.503 -11.017 1.00 88.81 126 ASN A CA 1
ATOM 926 C C . ASN A 1 126 ? 4.266 -4.520 -12.503 1.00 88.81 126 ASN A C 1
ATOM 928 O O . ASN A 1 126 ? 5.125 -4.776 -13.346 1.00 88.81 126 ASN A O 1
ATOM 932 N N . LEU A 1 127 ? 3.006 -4.240 -12.852 1.00 88.00 127 LEU A N 1
ATOM 933 C CA . LEU A 1 127 ? 2.588 -4.163 -14.253 1.00 88.00 127 LEU A CA 1
ATOM 934 C C . LEU A 1 127 ? 3.263 -2.991 -14.965 1.00 88.00 127 LEU A C 1
ATOM 936 O O . LEU A 1 127 ? 3.778 -3.173 -16.071 1.00 88.00 127 LEU A O 1
ATOM 940 N N . THR A 1 128 ? 3.311 -1.820 -14.326 1.00 85.31 128 THR A N 1
ATOM 941 C CA . THR A 1 128 ? 3.975 -0.641 -14.897 1.00 85.31 128 THR A CA 1
ATOM 942 C C . THR A 1 128 ? 5.476 -0.858 -15.049 1.00 85.31 128 THR A C 1
ATOM 944 O O . THR A 1 128 ? 5.989 -0.625 -16.139 1.00 85.31 128 THR A O 1
ATOM 947 N N . ALA A 1 129 ? 6.160 -1.405 -14.040 1.00 84.38 129 ALA A N 1
ATOM 948 C CA . ALA A 1 129 ? 7.576 -1.764 -14.140 1.00 84.38 129 ALA A CA 1
ATOM 949 C C . ALA A 1 129 ? 7.839 -2.790 -15.259 1.00 84.38 129 ALA A C 1
ATOM 951 O O . ALA A 1 129 ? 8.769 -2.630 -16.043 1.00 84.38 129 ALA A O 1
ATOM 952 N N . SER A 1 130 ? 6.978 -3.806 -15.398 1.00 83.94 130 SER A N 1
ATOM 953 C CA . SER A 1 130 ? 7.126 -4.833 -16.442 1.00 83.94 130 SER A CA 1
ATOM 954 C C . SER A 1 130 ? 6.843 -4.344 -17.867 1.00 83.94 130 SER A C 1
ATOM 956 O O . SER A 1 130 ? 7.183 -5.034 -18.825 1.00 83.94 130 SER A O 1
ATOM 958 N N . SER A 1 131 ? 6.211 -3.175 -18.014 1.00 84.06 131 SER A N 1
ATOM 959 C CA . SER A 1 131 ? 5.860 -2.590 -19.314 1.00 84.06 131 SER A CA 1
ATOM 960 C C . SER A 1 131 ? 6.947 -1.656 -19.862 1.00 84.06 131 SER A C 1
ATOM 962 O O . SER A 1 131 ? 6.821 -1.178 -20.988 1.00 84.06 131 SER A O 1
ATOM 964 N N . VAL A 1 132 ? 8.005 -1.376 -19.089 1.00 79.38 132 VAL A N 1
ATOM 965 C CA . VAL A 1 132 ? 9.111 -0.506 -19.512 1.00 79.38 132 VAL A CA 1
ATOM 966 C C . VAL A 1 132 ? 10.079 -1.274 -20.424 1.00 79.38 132 VAL A C 1
ATOM 968 O O . VAL A 1 132 ? 10.605 -2.307 -20.014 1.00 79.38 132 VAL A O 1
ATOM 971 N N . PRO A 1 133 ? 10.375 -0.775 -21.638 1.00 77.44 133 PRO A N 1
ATOM 972 C CA . PRO A 1 133 ? 11.408 -1.348 -22.500 1.00 77.44 133 PRO A CA 1
ATOM 973 C C . PRO A 1 133 ? 12.814 -1.213 -21.895 1.00 77.44 133 PRO A C 1
ATOM 975 O O . PRO A 1 133 ? 13.166 -0.147 -21.387 1.00 77.44 133 PRO A O 1
ATOM 978 N N . GLU A 1 134 ? 13.669 -2.229 -22.056 1.00 71.75 134 GLU A N 1
ATOM 979 C CA . GLU A 1 134 ? 15.057 -2.223 -21.546 1.00 71.75 134 GLU A CA 1
ATOM 980 C C . GLU A 1 134 ? 15.869 -1.004 -22.017 1.00 71.75 134 GLU A C 1
ATOM 982 O O . GLU A 1 134 ? 16.650 -0.432 -21.255 1.00 71.75 134 GLU A O 1
ATOM 987 N N . ALA A 1 135 ? 15.626 -0.535 -23.246 1.00 72.69 135 ALA A N 1
ATOM 988 C CA . ALA A 1 135 ? 16.281 0.648 -23.806 1.00 72.69 135 ALA A CA 1
ATOM 989 C C . ALA A 1 135 ? 16.015 1.934 -22.998 1.00 72.69 135 ALA A C 1
ATOM 991 O O . ALA A 1 135 ? 16.844 2.844 -22.985 1.00 72.69 135 ALA A O 1
ATOM 992 N N . LEU A 1 136 ? 14.873 2.014 -22.308 1.00 73.31 136 LEU A N 1
ATOM 993 C CA . LEU A 1 136 ? 14.502 3.148 -21.462 1.00 73.31 136 LEU A CA 1
ATOM 994 C C . LEU A 1 136 ? 14.885 2.934 -19.998 1.00 73.31 136 LEU A C 1
ATOM 996 O O . LEU A 1 136 ? 14.968 3.907 -19.253 1.00 73.31 136 LEU A O 1
ATOM 1000 N N . GLN A 1 137 ? 15.171 1.699 -19.586 1.00 69.25 137 GLN A N 1
ATOM 1001 C CA . GLN A 1 137 ? 15.446 1.361 -18.193 1.00 69.25 137 GLN A CA 1
ATOM 1002 C C . GLN A 1 137 ? 16.740 2.015 -17.688 1.00 69.25 137 GLN A C 1
ATOM 1004 O O . GLN A 1 137 ? 16.764 2.565 -16.591 1.00 69.25 137 GLN A O 1
ATOM 1009 N N . VAL A 1 138 ? 17.793 2.071 -18.512 1.00 72.38 138 VAL A N 1
ATOM 1010 C CA . VAL A 1 138 ? 19.058 2.744 -18.150 1.00 72.38 138 VAL A CA 1
ATOM 1011 C C . VAL A 1 138 ? 18.851 4.246 -17.927 1.00 72.38 138 VAL A C 1
ATOM 1013 O O . VAL A 1 138 ? 19.412 4.827 -16.997 1.00 72.38 138 VAL A O 1
ATOM 1016 N N . THR A 1 139 ? 18.027 4.882 -18.760 1.00 74.25 139 THR A N 1
ATOM 1017 C CA . THR A 1 139 ? 17.686 6.306 -18.638 1.00 74.25 139 THR A CA 1
ATOM 1018 C C . THR A 1 139 ? 16.758 6.548 -17.446 1.00 74.25 139 THR A C 1
ATOM 1020 O O . THR A 1 139 ? 16.981 7.477 -16.673 1.00 74.25 139 THR A O 1
ATOM 1023 N N . ALA A 1 140 ? 15.771 5.675 -17.240 1.00 70.06 140 ALA A N 1
ATOM 1024 C CA . ALA A 1 140 ? 14.851 5.719 -16.110 1.00 70.06 140 ALA A CA 1
ATOM 1025 C C . ALA A 1 140 ? 15.599 5.601 -14.776 1.00 70.06 140 ALA A C 1
ATOM 1027 O O . ALA A 1 140 ? 15.396 6.434 -13.899 1.00 70.06 140 ALA A O 1
ATOM 1028 N N . VAL A 1 141 ? 16.533 4.653 -14.638 1.00 71.25 141 VAL A N 1
ATOM 1029 C CA . VAL A 1 141 ? 17.381 4.521 -13.439 1.00 71.25 141 VAL A CA 1
ATOM 1030 C C . VAL A 1 141 ? 18.167 5.804 -13.177 1.00 71.25 141 VAL A C 1
ATOM 1032 O O . VAL A 1 141 ? 18.199 6.286 -12.048 1.00 71.25 141 VAL A O 1
ATOM 1035 N N . LYS A 1 142 ? 18.776 6.389 -14.213 1.00 72.56 142 LYS A N 1
ATOM 1036 C CA . LYS A 1 142 ? 19.623 7.583 -14.071 1.00 72.56 142 LYS A CA 1
ATOM 1037 C C . LYS A 1 142 ? 18.854 8.853 -13.706 1.00 72.56 142 LYS A C 1
ATOM 1039 O O . LYS A 1 142 ? 19.455 9.751 -13.129 1.00 72.56 142 LYS A O 1
ATOM 1044 N N . VAL A 1 143 ? 17.565 8.942 -14.030 1.00 75.38 143 VAL A N 1
ATOM 1045 C CA . VAL A 1 143 ? 16.760 10.157 -13.813 1.00 75.38 143 VAL A CA 1
ATOM 1046 C C . VAL A 1 143 ? 15.787 9.993 -12.649 1.00 75.38 143 VAL A C 1
ATOM 1048 O O . VAL A 1 143 ? 15.745 10.828 -11.748 1.00 75.38 143 VAL A O 1
ATOM 1051 N N . LEU A 1 144 ? 15.021 8.904 -12.638 1.00 73.12 144 LEU A N 1
ATOM 1052 C CA . LEU A 1 144 ? 13.926 8.705 -11.693 1.00 73.12 144 LEU A CA 1
ATOM 1053 C C . LEU A 1 144 ? 14.418 8.265 -10.313 1.00 73.12 144 LEU A C 1
ATOM 1055 O O . LEU A 1 144 ? 13.847 8.696 -9.318 1.00 73.12 144 LEU A O 1
ATOM 1059 N N . VAL A 1 145 ? 15.494 7.470 -10.215 1.00 70.38 145 VAL A N 1
ATOM 1060 C CA . VAL A 1 145 ? 16.027 7.052 -8.901 1.00 70.38 145 VAL A CA 1
ATOM 1061 C C . VAL A 1 145 ? 16.607 8.239 -8.122 1.00 70.38 145 VAL A C 1
ATOM 1063 O O . VAL A 1 145 ? 16.307 8.359 -6.933 1.00 70.38 145 VAL A O 1
ATOM 1066 N N . PRO A 1 146 ? 17.397 9.150 -8.729 1.00 72.25 146 PRO A N 1
ATOM 1067 C CA . PRO A 1 146 ? 17.799 10.373 -8.043 1.00 72.25 146 PRO A CA 1
ATOM 1068 C C . PRO A 1 146 ? 16.619 11.301 -7.740 1.00 72.25 146 PRO A C 1
ATOM 1070 O O . PRO A 1 146 ? 16.595 11.900 -6.669 1.00 72.25 146 PRO A O 1
ATOM 1073 N N . ALA A 1 147 ? 15.632 11.413 -8.634 1.00 68.25 147 ALA A N 1
ATOM 1074 C CA . ALA A 1 147 ? 14.464 12.273 -8.423 1.00 68.25 147 ALA A CA 1
ATOM 1075 C C . ALA A 1 147 ? 13.523 11.770 -7.312 1.00 68.25 147 ALA A C 1
ATOM 1077 O O . ALA A 1 147 ? 12.911 12.578 -6.622 1.00 68.25 147 ALA A O 1
ATOM 1078 N N . ALA A 1 148 ? 13.437 10.453 -7.103 1.00 65.94 148 ALA A N 1
ATOM 1079 C CA . ALA A 1 148 ? 12.616 9.849 -6.055 1.00 65.94 148 ALA A CA 1
ATOM 1080 C C . ALA A 1 148 ? 13.190 10.036 -4.636 1.00 65.94 148 ALA A C 1
ATOM 1082 O O . ALA A 1 148 ? 12.507 9.749 -3.652 1.00 65.94 148 ALA A O 1
ATOM 1083 N N . LYS A 1 149 ? 14.437 10.513 -4.505 1.00 67.81 149 LYS A N 1
ATOM 1084 C CA . LYS A 1 149 ? 15.036 10.855 -3.210 1.00 67.81 149 LYS A CA 1
ATOM 1085 C C . LYS A 1 149 ? 14.688 12.299 -2.828 1.00 67.81 149 LYS A C 1
ATOM 1087 O O . LYS A 1 149 ? 14.758 13.183 -3.681 1.00 67.81 149 LYS A O 1
ATOM 1092 N N . PRO A 1 150 ? 14.401 12.588 -1.545 1.00 52.72 150 PRO A N 1
ATOM 1093 C CA . PRO A 1 150 ? 14.193 13.959 -1.087 1.00 52.72 150 PRO A CA 1
ATOM 1094 C C . PRO A 1 150 ? 15.403 14.848 -1.413 1.00 52.72 150 PRO A C 1
ATOM 1096 O O . PRO A 1 150 ? 16.552 14.423 -1.263 1.00 52.72 150 PRO A O 1
ATOM 1099 N N . ALA A 1 151 ? 15.158 16.106 -1.794 1.00 49.06 151 ALA A N 1
ATOM 1100 C CA . ALA A 1 151 ? 16.178 17.076 -2.220 1.00 49.06 151 ALA A CA 1
ATOM 1101 C C . ALA A 1 151 ? 17.341 17.291 -1.219 1.00 49.06 151 ALA A C 1
ATOM 1103 O O . ALA A 1 151 ? 18.414 17.749 -1.604 1.00 49.06 151 ALA A O 1
ATOM 1104 N N . GLY A 1 152 ? 17.172 16.921 0.057 1.00 47.28 152 GLY A N 1
ATOM 1105 C CA . GLY A 1 152 ? 18.235 16.955 1.069 1.00 47.28 152 GLY A CA 1
ATOM 1106 C C . GLY A 1 152 ? 19.321 15.882 0.900 1.00 47.28 152 GLY A C 1
ATOM 1107 O O . GLY A 1 152 ? 20.442 16.079 1.357 1.00 47.28 152 GLY A O 1
ATOM 1108 N N . GLN A 1 153 ? 19.038 14.776 0.205 1.00 45.44 153 GLN A N 1
ATOM 1109 C CA . GLN A 1 153 ? 19.994 13.675 0.020 1.00 45.44 153 GLN A CA 1
ATOM 1110 C C . GLN A 1 153 ? 20.844 13.814 -1.252 1.00 45.44 153 GLN A C 1
ATOM 1112 O O . GLN A 1 153 ? 21.888 13.174 -1.376 1.00 45.44 153 GLN A O 1
ATOM 1117 N N . HIS A 1 154 ? 20.445 14.714 -2.156 1.00 44.94 154 HIS A N 1
ATOM 1118 C CA . HIS A 1 154 ? 21.310 15.214 -3.228 1.00 44.94 154 HIS A CA 1
ATOM 1119 C C . HIS A 1 154 ? 22.491 16.002 -2.678 1.00 44.94 154 HIS A C 1
ATOM 1121 O O . HIS A 1 154 ? 23.580 15.916 -3.233 1.00 44.94 154 HIS A O 1
ATOM 1127 N N . ARG A 1 155 ? 22.308 16.706 -1.553 1.00 42.62 155 ARG A N 1
ATOM 1128 C CA . ARG A 1 155 ? 23.387 17.475 -0.930 1.00 42.62 155 ARG A CA 1
ATOM 1129 C C . ARG A 1 155 ? 24.518 16.564 -0.461 1.00 42.62 155 ARG A C 1
ATOM 1131 O O . ARG A 1 155 ? 25.643 16.803 -0.841 1.00 42.62 155 ARG A O 1
ATOM 1138 N N . HIS A 1 156 ? 24.226 15.431 0.179 1.00 45.41 156 HIS A N 1
ATOM 1139 C CA . HIS A 1 156 ? 25.274 14.482 0.581 1.00 45.41 156 HIS A CA 1
ATOM 1140 C C . HIS A 1 156 ? 25.983 13.797 -0.602 1.00 45.41 156 HIS A C 1
ATOM 1142 O O . HIS A 1 156 ? 27.174 13.517 -0.517 1.00 45.41 156 HIS A O 1
ATOM 1148 N N . ALA A 1 157 ? 25.276 13.523 -1.704 1.00 48.53 157 ALA A N 1
ATOM 1149 C CA . ALA A 1 157 ? 25.880 12.928 -2.898 1.00 48.53 157 ALA A CA 1
ATOM 1150 C C . ALA A 1 157 ? 26.738 13.939 -3.679 1.00 48.53 157 ALA A C 1
ATOM 1152 O O . ALA A 1 157 ? 27.829 13.595 -4.128 1.00 48.53 157 ALA A O 1
ATOM 1153 N N . CYS A 1 158 ? 26.286 15.191 -3.799 1.00 48.38 158 CYS A N 1
ATOM 1154 C CA . CYS A 1 158 ? 27.084 16.284 -4.350 1.00 48.38 158 CYS A CA 1
ATOM 1155 C C . CYS A 1 158 ? 28.250 16.657 -3.426 1.00 48.38 158 CYS A C 1
ATOM 1157 O O . CYS A 1 158 ? 29.356 16.834 -3.918 1.00 48.38 158 CYS A O 1
ATOM 1159 N N . ASP A 1 159 ? 28.049 16.693 -2.110 1.00 47.78 159 ASP A N 1
ATOM 1160 C CA . ASP A 1 159 ? 29.095 16.993 -1.129 1.00 47.78 159 ASP A CA 1
ATOM 1161 C C . ASP A 1 159 ? 30.155 15.886 -1.103 1.00 47.78 159 ASP A C 1
ATOM 1163 O O . ASP A 1 159 ? 31.337 16.196 -1.027 1.00 47.78 159 ASP A O 1
ATOM 1167 N N . LEU A 1 160 ? 29.797 14.606 -1.259 1.00 49.66 160 LEU A N 1
ATOM 1168 C CA . LEU A 1 160 ? 30.775 13.513 -1.395 1.00 49.66 160 LEU A CA 1
ATOM 1169 C C . LEU A 1 160 ? 31.552 13.566 -2.721 1.00 49.66 160 LEU A C 1
ATOM 1171 O O . LEU A 1 160 ? 32.734 13.227 -2.751 1.00 49.66 160 LEU A O 1
ATOM 1175 N N . LEU A 1 161 ? 30.919 14.011 -3.812 1.00 49.25 161 LEU A N 1
ATOM 1176 C CA . LEU A 1 161 ? 31.584 14.186 -5.109 1.00 49.25 161 LEU A CA 1
ATOM 1177 C C . LEU A 1 161 ? 32.460 15.450 -5.169 1.00 49.25 161 LEU A C 1
ATOM 1179 O O . LEU A 1 161 ? 33.439 15.464 -5.909 1.00 49.25 161 LEU A O 1
ATOM 1183 N N . VAL A 1 162 ? 32.138 16.487 -4.387 1.00 54.28 162 VAL A N 1
ATOM 1184 C CA . VAL A 1 162 ? 32.886 17.756 -4.316 1.00 54.28 162 VAL A CA 1
ATOM 1185 C C . VAL A 1 162 ? 33.980 17.732 -3.240 1.00 54.28 162 VAL A C 1
ATOM 1187 O O . VAL A 1 162 ? 35.035 18.324 -3.445 1.00 54.28 162 VAL A O 1
ATOM 1190 N N . SER A 1 163 ? 33.775 17.048 -2.110 1.00 51.75 163 SER A N 1
ATOM 1191 C CA . SER A 1 163 ? 34.740 17.024 -0.993 1.00 51.75 163 SER A CA 1
ATOM 1192 C C . SER A 1 163 ? 35.813 15.940 -1.104 1.00 51.75 163 SER A C 1
ATOM 1194 O O . SER A 1 163 ? 36.829 16.032 -0.420 1.00 51.75 163 SER A O 1
ATOM 1196 N N . GLY A 1 164 ? 35.618 14.910 -1.938 1.00 48.75 164 GLY A N 1
ATOM 1197 C CA . GLY A 1 164 ? 36.582 13.815 -2.097 1.00 48.75 164 GLY A CA 1
ATOM 1198 C C . GLY A 1 164 ? 36.858 13.004 -0.820 1.00 48.75 164 GLY A C 1
ATOM 1199 O O . GLY A 1 164 ? 37.770 12.174 -0.816 1.00 48.75 164 GLY A O 1
ATOM 1200 N N . ASP A 1 165 ? 36.099 13.211 0.260 1.00 48.31 165 ASP A N 1
ATOM 1201 C CA . ASP A 1 165 ? 36.372 12.598 1.559 1.00 48.31 165 ASP A CA 1
ATOM 1202 C C . ASP A 1 165 ? 35.690 11.224 1.651 1.00 48.31 165 ASP A C 1
ATOM 1204 O O . ASP A 1 165 ? 34.511 11.080 1.980 1.00 48.31 165 ASP A O 1
ATOM 1208 N N . ARG A 1 166 ? 36.454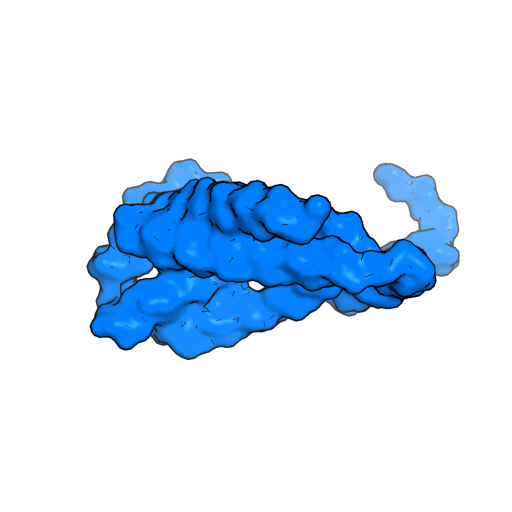 10.181 1.304 1.00 47.78 166 ARG A N 1
ATOM 1209 C CA . ARG A 1 166 ? 36.114 8.783 1.592 1.00 47.78 166 ARG A CA 1
ATOM 1210 C C . ARG A 1 166 ? 36.416 8.487 3.059 1.00 47.78 166 ARG A C 1
ATOM 1212 O O . ARG A 1 166 ? 37.480 7.954 3.369 1.00 47.78 166 ARG A O 1
ATOM 1219 N N . ARG A 1 167 ? 35.467 8.762 3.950 1.00 42.50 167 ARG A N 1
ATOM 1220 C CA . ARG A 1 167 ? 35.465 8.178 5.296 1.00 42.50 167 ARG A CA 1
ATOM 1221 C C . ARG A 1 167 ? 34.150 7.448 5.549 1.00 42.50 167 ARG A C 1
ATOM 1223 O O . ARG A 1 167 ? 33.079 8.036 5.436 1.00 42.50 167 ARG A O 1
ATOM 1230 N N . TRP A 1 168 ? 34.304 6.143 5.769 1.00 45.75 168 TRP A N 1
ATOM 1231 C CA . TRP A 1 168 ? 33.276 5.174 6.140 1.00 45.75 168 TRP A CA 1
ATOM 1232 C C . TRP A 1 168 ? 32.763 5.432 7.553 1.00 45.75 168 TRP A C 1
ATOM 1234 O O . TRP A 1 168 ? 33.604 5.803 8.406 1.00 45.75 168 TRP A O 1
#

Sequence (168 aa):
MFLIILIKSLIIGALVGVGVGAGAARMFHAPTTQGMGAFRTLGELNSCEGDPASHFSFGLGFFFNAWASSVAAGSFTQDVDHRIIPNWGAAALMIKNRNVGETLHDPKKMAIACAVIGMIVVTFLNLTASSVPEALQVTAVKVLVPAAKPAGQHRHACDLLVSGDRRW

InterPro domains:
  IPR020042 Protein of unknown function DUF4311 [PF14188] (25-148)
  IPR020042 Protein of unknown function DUF4311 [TIGR03580] (2-149)

Foldseek 3Di:
DLVVLLVVQLVQLLVLLLVLQLLQLCCVVCVPPDDPVSVVLVVQLVVQVLALVSLQVFLVVLLLLQLLCCQQVVDGDCSLRRRNLQSNLSSVQSVVPSDCVVASNDSVSRSRSSSVVSSVSSSVSSSNSVPDDPVCNVVSNVPSNVVSDPPVVVCVVVCCVVVVDPDD